Protein AF-A0A354NZ88-F1 (afdb_monomer)

Structure (mmCIF, N/CA/C/O backbone):
data_A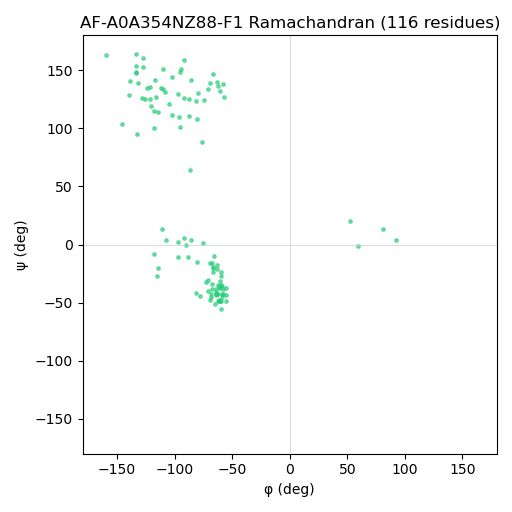F-A0A354NZ88-F1
#
_entry.id   AF-A0A354NZ88-F1
#
loop_
_atom_site.group_PDB
_atom_site.id
_atom_site.type_symbol
_atom_site.label_atom_id
_atom_site.label_alt_id
_atom_site.label_comp_id
_atom_site.label_asym_id
_atom_site.label_entity_id
_atom_site.label_seq_id
_atom_site.pdbx_PDB_ins_code
_atom_site.Cartn_x
_atom_site.Cartn_y
_atom_site.Cartn_z
_atom_site.occupancy
_atom_site.B_iso_or_equiv
_atom_site.auth_seq_id
_atom_site.auth_comp_id
_atom_site.auth_asym_id
_atom_site.auth_atom_id
_atom_site.pdbx_PDB_model_num
ATOM 1 N N . MET A 1 1 ? -25.219 6.470 -3.627 1.00 80.00 1 MET A N 1
ATOM 2 C CA . MET A 1 1 ? -24.367 7.67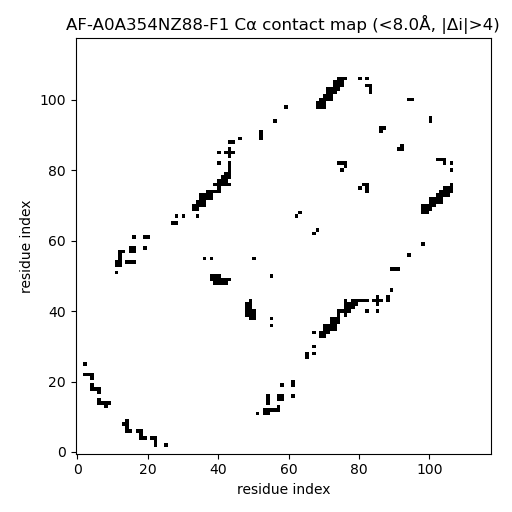5 -3.728 1.00 80.00 1 MET A CA 1
ATOM 3 C C . MET A 1 1 ? -22.988 7.241 -3.269 1.00 80.00 1 MET A C 1
ATOM 5 O O . MET A 1 1 ? -22.944 6.473 -2.321 1.00 80.00 1 MET A O 1
ATOM 9 N N . VAL A 1 2 ? -21.919 7.604 -3.975 1.00 85.00 2 VAL A N 1
ATOM 10 C CA . VAL A 1 2 ? -20.548 7.228 -3.584 1.00 85.00 2 VAL A CA 1
ATOM 11 C C . VAL A 1 2 ? -19.948 8.395 -2.816 1.00 85.00 2 VAL A C 1
ATOM 13 O O . VAL A 1 2 ? -20.023 9.528 -3.294 1.00 85.00 2 VAL A O 1
ATOM 16 N N . ASN A 1 3 ? -19.385 8.124 -1.643 1.00 92.81 3 ASN A N 1
ATOM 17 C CA . ASN A 1 3 ? -18.667 9.122 -0.865 1.00 92.81 3 ASN A CA 1
ATOM 18 C C . ASN A 1 3 ? -17.211 9.186 -1.325 1.00 92.81 3 ASN A C 1
ATOM 20 O O . ASN A 1 3 ? -16.593 8.172 -1.643 1.00 92.81 3 ASN A O 1
ATOM 24 N N . VAL A 1 4 ? -16.672 10.399 -1.373 1.00 94.81 4 VAL A N 1
ATOM 25 C CA . VAL A 1 4 ? -15.274 10.660 -1.716 1.00 94.81 4 VAL A CA 1
ATOM 26 C C . VAL A 1 4 ? -14.693 11.540 -0.622 1.00 94.81 4 VAL A C 1
ATOM 28 O O . VAL A 1 4 ? -15.240 12.606 -0.335 1.00 94.81 4 VAL A O 1
ATOM 31 N N . SER A 1 5 ? -13.585 11.111 -0.024 1.00 96.50 5 SER A N 1
ATOM 32 C CA . SER A 1 5 ? -12.828 11.913 0.933 1.00 96.50 5 SER A CA 1
ATOM 33 C C . SER A 1 5 ? -11.672 12.644 0.258 1.00 96.50 5 SER A C 1
ATOM 35 O O . SER A 1 5 ? -11.070 12.180 -0.710 1.00 96.50 5 SER A O 1
ATOM 37 N N . LEU A 1 6 ? -11.349 13.816 0.801 1.00 95.94 6 LEU A N 1
ATOM 38 C CA . LEU A 1 6 ? -10.170 14.585 0.439 1.00 95.94 6 LEU A CA 1
ATOM 39 C C . LEU A 1 6 ? -9.569 15.168 1.711 1.00 95.94 6 LEU A C 1
ATOM 41 O O . LEU A 1 6 ? -10.258 15.827 2.489 1.00 95.94 6 LEU A O 1
ATOM 45 N N . THR A 1 7 ? -8.273 14.959 1.900 1.00 96.44 7 THR A N 1
ATOM 46 C CA . THR A 1 7 ? -7.525 15.482 3.041 1.00 96.44 7 THR A CA 1
ATOM 47 C C . THR A 1 7 ? -6.294 16.239 2.570 1.00 96.44 7 THR A C 1
ATOM 49 O O . THR A 1 7 ? -5.818 16.090 1.443 1.00 96.44 7 THR A O 1
ATOM 52 N N . ARG A 1 8 ? -5.765 17.081 3.457 1.00 96.00 8 ARG A N 1
ATOM 53 C CA . ARG A 1 8 ? -4.453 17.702 3.305 1.00 96.00 8 ARG A CA 1
ATOM 54 C C . ARG A 1 8 ? -3.572 17.204 4.441 1.00 96.00 8 ARG A C 1
ATOM 56 O O . ARG A 1 8 ? -3.942 17.362 5.598 1.00 96.00 8 ARG A O 1
ATOM 63 N N . GLY A 1 9 ? -2.402 16.675 4.107 1.00 93.56 9 GLY A N 1
ATOM 64 C CA . GLY A 1 9 ? -1.374 16.293 5.072 1.00 93.56 9 GLY A CA 1
ATOM 65 C C . GLY A 1 9 ? 0.001 16.786 4.639 1.00 93.56 9 GLY A C 1
ATOM 66 O O . GLY A 1 9 ? 0.199 17.180 3.488 1.00 93.56 9 GLY A O 1
ATOM 67 N N . THR A 1 10 ? 0.946 16.790 5.574 1.00 95.94 10 THR A N 1
ATOM 68 C CA . THR A 1 10 ? 2.359 17.120 5.317 1.00 95.94 10 THR A CA 1
ATOM 69 C C . THR A 1 10 ? 3.232 15.883 5.125 1.00 95.94 10 THR A C 1
ATOM 71 O O . THR A 1 10 ? 4.369 16.007 4.678 1.00 95.94 10 THR A O 1
ATOM 74 N N . ALA A 1 11 ? 2.696 14.699 5.424 1.00 97.69 11 ALA A N 1
ATOM 75 C CA . ALA A 1 11 ? 3.326 13.406 5.209 1.00 97.69 11 ALA A CA 1
ATOM 76 C C . ALA A 1 11 ? 2.339 12.430 4.551 1.00 97.69 11 ALA A C 1
ATOM 78 O O . ALA A 1 11 ? 1.136 12.474 4.817 1.00 97.69 11 ALA A O 1
ATOM 79 N N . SER A 1 12 ? 2.853 11.526 3.712 1.00 97.19 12 SER A N 1
ATOM 80 C CA . SER A 1 12 ? 2.024 10.590 2.940 1.00 97.19 12 SER A CA 1
ATOM 81 C C . SER A 1 12 ? 1.175 9.674 3.822 1.00 97.19 12 SER A C 1
ATOM 83 O O . SER A 1 12 ? 0.027 9.416 3.477 1.00 97.19 12 SER A O 1
ATOM 85 N N . TYR A 1 13 ? 1.709 9.226 4.966 1.00 98.44 13 TYR A N 1
ATOM 86 C CA . TYR A 1 13 ? 0.960 8.404 5.923 1.00 98.44 13 TYR A CA 1
ATOM 87 C C . TYR A 1 13 ? -0.286 9.137 6.438 1.00 98.44 13 TYR A C 1
ATOM 89 O O . TYR A 1 13 ? -1.396 8.641 6.290 1.00 98.44 13 TYR A O 1
ATOM 97 N N . GLU A 1 14 ? -0.111 10.341 6.992 1.00 98.12 14 GLU A N 1
ATOM 98 C CA . GLU A 1 14 ? -1.200 11.120 7.598 1.00 98.12 14 GLU A CA 1
ATOM 99 C C . GLU A 1 14 ? -2.281 11.477 6.577 1.00 98.12 14 GLU A C 1
ATOM 101 O O . GLU A 1 14 ? -3.472 11.369 6.866 1.00 98.12 14 GLU A O 1
ATOM 106 N N . ALA A 1 15 ? -1.868 11.879 5.370 1.00 98.00 15 ALA A N 1
ATOM 107 C CA . ALA A 1 15 ? -2.796 12.226 4.302 1.00 98.00 15 ALA A CA 1
ATOM 108 C C . ALA A 1 15 ? -3.654 11.018 3.897 1.00 98.00 15 ALA A C 1
ATOM 110 O O . ALA A 1 15 ? -4.879 11.128 3.843 1.00 98.00 15 ALA A O 1
ATOM 111 N N . VAL A 1 16 ? -3.025 9.861 3.659 1.00 98.19 16 VAL A N 1
ATOM 112 C CA . VAL A 1 16 ? -3.728 8.644 3.232 1.00 98.19 16 VAL A CA 1
ATOM 113 C C . VAL A 1 16 ? -4.592 8.077 4.352 1.00 98.19 16 VAL A C 1
ATOM 115 O O . VAL A 1 16 ? -5.769 7.819 4.115 1.00 98.19 16 VAL A O 1
ATOM 118 N N . LYS A 1 17 ? -4.059 7.948 5.574 1.00 98.12 17 LYS A N 1
ATOM 119 C CA . LYS A 1 17 ? -4.817 7.432 6.721 1.00 98.12 17 LYS A CA 1
ATOM 120 C C . LYS A 1 17 ? -6.041 8.302 6.999 1.00 98.12 17 LYS A C 1
ATOM 122 O O . LYS A 1 17 ? -7.152 7.791 7.029 1.00 98.12 17 LYS A O 1
ATOM 127 N N . GLY A 1 18 ? -5.863 9.624 7.061 1.00 98.00 18 GLY A N 1
ATOM 128 C CA . GLY A 1 18 ? -6.976 10.548 7.271 1.00 98.00 18 GLY A CA 1
ATOM 129 C C . GLY A 1 18 ? -8.023 10.507 6.152 1.00 98.00 18 GLY A C 1
ATOM 130 O O . GLY A 1 18 ? -9.208 10.674 6.423 1.00 98.00 18 GLY A O 1
ATOM 131 N N . ALA A 1 19 ? -7.617 10.287 4.896 1.00 98.12 19 ALA A N 1
ATOM 132 C CA . ALA A 1 19 ? -8.571 10.130 3.800 1.00 98.12 19 ALA A CA 1
ATOM 133 C C . ALA A 1 19 ? -9.370 8.827 3.928 1.00 98.12 19 ALA A C 1
ATOM 135 O O . ALA A 1 19 ? -10.590 8.858 3.774 1.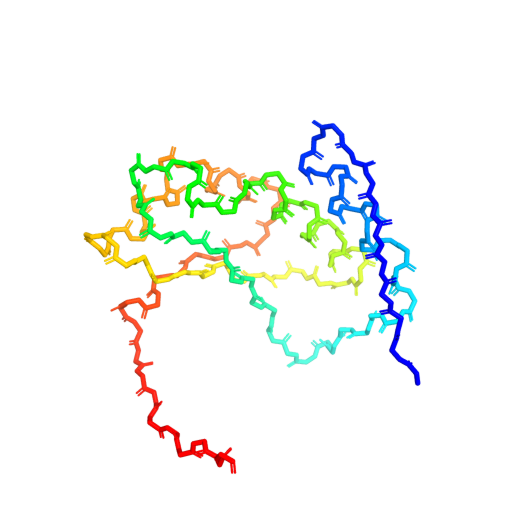00 98.12 19 ALA A O 1
ATOM 136 N N . LEU A 1 20 ? -8.711 7.709 4.238 1.00 97.88 20 LEU A N 1
ATOM 137 C CA . LEU A 1 20 ? -9.371 6.415 4.425 1.00 97.88 20 LEU A CA 1
ATOM 138 C C . LEU A 1 20 ? -10.329 6.428 5.621 1.00 97.88 20 LEU A C 1
ATOM 140 O O . LEU A 1 20 ? -11.448 5.940 5.500 1.00 97.88 20 LEU A O 1
ATOM 144 N N . ASP A 1 21 ? -9.948 7.061 6.731 1.00 97.44 21 ASP A N 1
ATOM 145 C CA . ASP A 1 21 ? -10.788 7.142 7.932 1.00 97.44 21 ASP A CA 1
ATOM 146 C C . ASP A 1 21 ? -12.118 7.867 7.668 1.00 97.44 21 ASP A C 1
ATOM 148 O O . ASP A 1 21 ? -13.159 7.459 8.178 1.00 97.44 21 ASP A O 1
ATOM 152 N N . LEU A 1 22 ? -12.119 8.901 6.817 1.00 97.56 22 LEU A N 1
ATOM 153 C CA . LEU A 1 22 ? -13.332 9.650 6.456 1.00 97.56 22 LEU A CA 1
ATOM 154 C C . LEU A 1 22 ? -14.354 8.839 5.648 1.00 97.56 22 LEU A C 1
ATOM 156 O O . LEU A 1 22 ? -15.527 9.203 5.640 1.00 97.56 22 LEU A O 1
ATOM 160 N N . ILE A 1 23 ? -13.916 7.785 4.958 1.00 96.94 23 ILE A N 1
ATOM 161 C CA . ILE A 1 23 ? -14.785 6.850 4.223 1.00 96.94 23 ILE A CA 1
ATOM 162 C C . ILE A 1 23 ? -14.810 5.471 4.883 1.00 96.94 23 ILE A C 1
ATOM 164 O O . ILE A 1 23 ? -15.262 4.506 4.275 1.00 96.94 23 ILE A O 1
ATOM 168 N N . GLY A 1 24 ? -14.311 5.351 6.117 1.00 96.62 24 GLY A N 1
ATOM 169 C CA . GLY A 1 24 ? -14.139 4.064 6.777 1.00 96.62 24 GLY A CA 1
ATOM 170 C C . GLY A 1 24 ? -15.438 3.269 6.833 1.00 96.62 24 GLY A C 1
ATOM 171 O O . GLY A 1 24 ? -15.433 2.084 6.515 1.00 96.62 24 GLY A O 1
ATOM 172 N N . ASP A 1 25 ? -16.556 3.914 7.157 1.00 95.56 25 ASP A N 1
ATOM 173 C CA . ASP A 1 25 ? -17.875 3.271 7.248 1.00 95.56 25 ASP A CA 1
ATOM 174 C C . ASP A 1 25 ? -18.417 2.778 5.894 1.00 95.56 25 ASP A C 1
ATOM 176 O O . ASP A 1 25 ? -19.269 1.892 5.864 1.00 95.56 25 ASP A O 1
ATOM 180 N N . ASP A 1 26 ? -17.897 3.301 4.780 1.00 95.50 26 ASP A N 1
ATOM 181 C CA . ASP A 1 26 ? -18.285 2.900 3.423 1.00 95.50 26 ASP A CA 1
ATOM 182 C C . ASP A 1 26 ? -17.460 1.715 2.892 1.00 95.50 26 ASP A C 1
ATOM 184 O O . ASP A 1 26 ? -17.780 1.157 1.839 1.00 95.50 26 ASP A O 1
ATOM 188 N N . VAL A 1 27 ? -16.384 1.336 3.591 1.00 93.75 27 VAL A N 1
ATOM 189 C CA . VAL A 1 27 ? -15.481 0.255 3.183 1.00 93.75 27 VAL A CA 1
ATOM 190 C C . VAL A 1 27 ? -15.768 -1.009 3.990 1.00 93.75 27 VAL A C 1
ATOM 192 O O . VAL A 1 27 ? -15.476 -1.087 5.191 1.00 93.75 27 VAL A O 1
ATOM 195 N N . ASP A 1 28 ? -16.290 -2.011 3.286 1.00 92.56 28 ASP A N 1
ATOM 196 C CA . ASP A 1 28 ? -16.467 -3.385 3.753 1.00 92.56 28 ASP A CA 1
ATOM 197 C C . ASP A 1 28 ? -15.486 -4.313 3.025 1.00 92.56 28 ASP A C 1
ATOM 199 O O . ASP A 1 28 ? -15.318 -4.217 1.805 1.00 92.56 28 ASP A O 1
ATOM 203 N N . ILE A 1 29 ? -14.813 -5.189 3.773 1.00 93.81 29 ILE A N 1
ATOM 204 C CA . ILE A 1 29 ? -13.804 -6.109 3.240 1.00 93.81 29 ILE A CA 1
ATOM 205 C C . ILE A 1 29 ? -14.293 -7.542 3.472 1.00 93.81 29 ILE A C 1
ATOM 207 O O . ILE A 1 29 ? -14.386 -7.956 4.629 1.00 93.81 29 ILE A O 1
ATOM 211 N N . PRO A 1 30 ? -14.581 -8.313 2.407 1.00 92.06 30 PRO A N 1
ATOM 212 C CA . PRO A 1 30 ? -14.960 -9.715 2.543 1.00 92.06 30 PRO A CA 1
ATOM 213 C C . PRO A 1 30 ? -13.875 -10.525 3.263 1.00 92.06 30 PRO A C 1
ATOM 215 O O . PRO A 1 30 ? -12.687 -10.378 2.972 1.00 92.06 30 PRO A O 1
ATOM 218 N N . ASP A 1 31 ? -14.280 -11.410 4.171 1.00 88.25 31 ASP A N 1
ATOM 219 C CA . ASP A 1 31 ? -13.376 -12.255 4.961 1.00 88.25 31 ASP A CA 1
ATOM 220 C C . ASP A 1 31 ? -12.870 -13.493 4.197 1.00 88.25 31 ASP A C 1
ATOM 222 O O . ASP A 1 31 ? -11.885 -14.116 4.598 1.00 88.25 31 ASP A O 1
ATOM 226 N N . ASP A 1 32 ? -13.515 -13.834 3.079 1.00 89.81 32 ASP A N 1
ATOM 227 C CA . ASP A 1 32 ? -13.240 -15.009 2.250 1.00 89.81 32 ASP A CA 1
ATOM 228 C C . ASP A 1 32 ? -12.340 -14.722 1.036 1.00 89.81 32 ASP A C 1
ATOM 230 O O . ASP A 1 32 ? -12.069 -15.624 0.234 1.00 89.81 32 ASP A O 1
ATOM 234 N N . ARG A 1 33 ? -11.862 -13.481 0.875 1.00 90.50 33 ARG A N 1
ATOM 235 C CA . ARG A 1 33 ? -11.029 -13.067 -0.263 1.00 90.50 33 ARG A CA 1
ATOM 236 C C . ARG A 1 33 ? -9.633 -12.618 0.170 1.00 90.50 33 ARG A C 1
ATOM 238 O O . ARG A 1 33 ? -9.489 -11.927 1.176 1.00 90.50 33 ARG A O 1
ATOM 245 N N . PRO A 1 34 ? -8.588 -12.952 -0.610 1.00 93.62 34 PRO A N 1
ATOM 246 C CA . PRO A 1 34 ? -7.266 -12.382 -0.394 1.00 93.62 34 PRO A CA 1
ATOM 247 C C . PRO A 1 34 ? -7.274 -10.876 -0.687 1.00 93.62 34 PRO A C 1
ATOM 249 O O . PRO A 1 34 ? -7.964 -10.414 -1.598 1.00 93.62 34 PRO A O 1
ATOM 252 N N . VAL A 1 35 ? -6.461 -10.124 0.058 1.00 96.88 35 VAL A N 1
ATOM 253 C CA . VAL A 1 35 ? -6.294 -8.680 -0.131 1.00 96.88 35 VAL A CA 1
ATOM 254 C C . VAL A 1 35 ? -4.961 -8.397 -0.811 1.00 96.88 35 VAL A C 1
ATOM 256 O O . VAL A 1 35 ? -3.889 -8.725 -0.299 1.00 96.88 35 VAL A O 1
ATOM 259 N N . LEU A 1 36 ? -5.046 -7.756 -1.972 1.00 97.19 36 LEU A N 1
ATOM 260 C CA . LEU A 1 36 ? -3.910 -7.345 -2.783 1.00 97.19 36 LEU A CA 1
ATOM 261 C C . LEU A 1 36 ? -3.807 -5.820 -2.792 1.00 97.19 36 LEU A C 1
ATOM 263 O O . LEU A 1 36 ? -4.797 -5.121 -3.000 1.00 97.19 36 LEU A O 1
ATOM 267 N N . ILE A 1 37 ? -2.594 -5.309 -2.604 1.00 97.75 37 ILE A N 1
ATOM 268 C CA . ILE A 1 37 ? -2.276 -3.884 -2.681 1.00 97.75 37 ILE A CA 1
ATOM 269 C C . ILE A 1 37 ? -1.342 -3.671 -3.868 1.00 97.75 37 ILE A C 1
ATOM 271 O O . ILE A 1 37 ? -0.199 -4.123 -3.859 1.00 97.75 37 ILE A O 1
ATOM 275 N N . LYS A 1 38 ? -1.810 -2.952 -4.890 1.00 97.62 38 LYS A N 1
ATOM 276 C CA . LYS A 1 38 ? -0.966 -2.558 -6.021 1.00 97.62 38 LYS A CA 1
ATOM 277 C C . LYS A 1 38 ? -0.255 -1.243 -5.708 1.00 97.62 38 LYS A C 1
ATOM 279 O O . LYS A 1 38 ? -0.893 -0.192 -5.658 1.00 97.62 38 LYS A O 1
ATOM 284 N N . ALA A 1 39 ? 1.059 -1.300 -5.519 1.00 96.62 39 ALA A N 1
ATOM 285 C CA . ALA A 1 39 ? 1.887 -0.122 -5.291 1.00 96.62 39 ALA A CA 1
ATOM 286 C C . ALA A 1 39 ? 2.497 0.353 -6.611 1.00 96.62 39 ALA A C 1
ATOM 288 O O . ALA A 1 39 ? 3.490 -0.207 -7.057 1.00 96.62 39 ALA A O 1
ATOM 289 N N . ASN A 1 40 ? 1.937 1.402 -7.216 1.00 96.94 40 ASN A N 1
ATOM 290 C CA . ASN A 1 40 ? 2.424 1.898 -8.502 1.00 96.94 40 ASN A CA 1
ATOM 291 C C . ASN A 1 40 ? 3.915 2.271 -8.436 1.00 96.94 40 ASN A C 1
ATOM 293 O O . ASN A 1 40 ? 4.296 3.106 -7.619 1.00 96.94 40 ASN A O 1
ATOM 297 N N . MET A 1 41 ? 4.732 1.731 -9.344 1.00 97.81 41 MET A N 1
ATOM 298 C CA . MET A 1 41 ? 6.155 2.055 -9.493 1.00 97.81 41 MET A CA 1
ATOM 299 C C . MET A 1 41 ? 6.538 1.984 -10.970 1.00 97.81 41 MET A C 1
ATOM 301 O O . MET A 1 41 ? 6.698 0.906 -11.529 1.00 97.81 41 MET A O 1
ATOM 305 N N . VAL A 1 42 ? 6.691 3.134 -11.628 1.00 96.62 42 VAL A N 1
ATOM 306 C CA . VAL A 1 42 ? 7.025 3.148 -13.066 1.00 96.62 42 VAL A CA 1
ATOM 307 C C . VAL A 1 42 ? 8.507 2.850 -13.288 1.00 96.62 42 VAL A C 1
ATOM 309 O O . VAL A 1 42 ? 8.849 2.062 -14.169 1.00 96.62 42 VAL A O 1
ATOM 312 N N . SER A 1 43 ? 9.380 3.469 -12.486 1.00 97.19 43 SER A N 1
ATOM 313 C CA . SER A 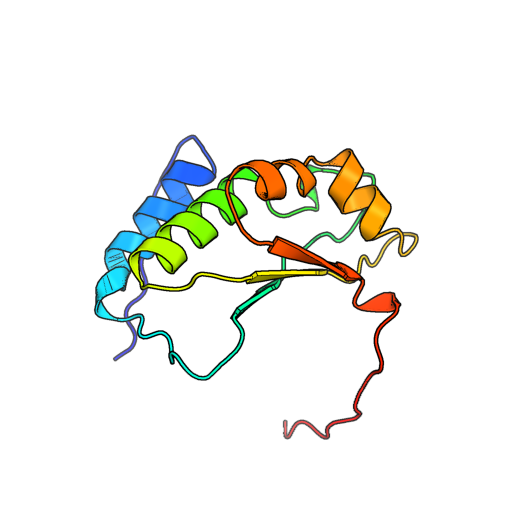1 43 ? 10.826 3.263 -12.534 1.00 97.19 43 SER A CA 1
ATOM 314 C C . SER A 1 43 ? 11.366 2.762 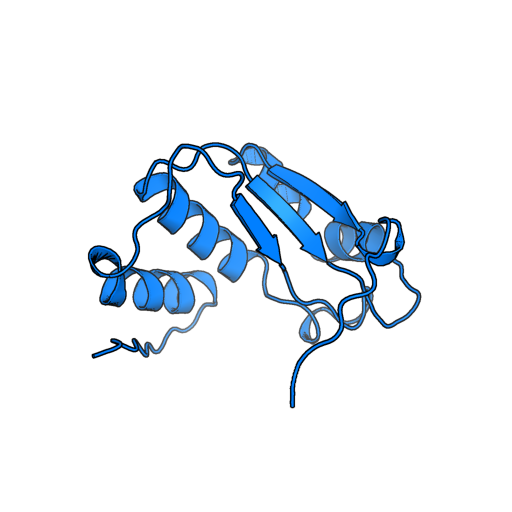-11.193 1.00 97.19 43 SER 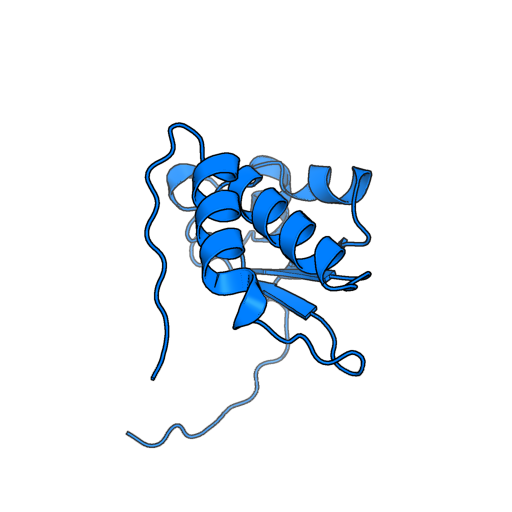A C 1
ATOM 316 O O . SER A 1 43 ? 11.204 3.445 -10.178 1.00 97.19 43 SER A O 1
ATOM 318 N N . PRO A 1 44 ? 12.088 1.627 -11.171 1.00 96.50 44 PRO A N 1
ATOM 319 C CA . PRO A 1 44 ? 12.684 1.081 -9.954 1.00 96.50 44 PRO A CA 1
ATOM 320 C C . PRO A 1 44 ? 13.931 1.851 -9.494 1.00 96.50 44 PRO A C 1
ATOM 322 O O . PRO A 1 44 ? 14.552 1.480 -8.497 1.00 96.50 44 PRO A O 1
ATOM 325 N N . THR A 1 45 ? 14.324 2.916 -10.203 1.00 97.19 45 THR A N 1
ATOM 326 C CA . THR A 1 45 ? 15.485 3.765 -9.882 1.00 97.19 45 THR A CA 1
ATOM 327 C C . THR A 1 45 ? 15.120 5.222 -9.584 1.00 97.19 45 THR A C 1
ATOM 329 O O . THR A 1 45 ? 15.971 5.970 -9.104 1.00 97.19 45 THR A O 1
ATOM 332 N N . VAL A 1 46 ? 13.861 5.629 -9.799 1.00 97.38 46 VAL A N 1
ATOM 333 C CA . VAL A 1 46 ? 13.351 6.976 -9.492 1.00 97.38 46 VAL A CA 1
ATOM 334 C C . VAL A 1 46 ? 12.238 6.884 -8.449 1.00 97.38 46 VAL A C 1
ATOM 336 O O . VAL A 1 46 ? 11.090 6.605 -8.786 1.00 97.38 46 VAL A O 1
ATOM 339 N N . GLU A 1 47 ? 12.557 7.169 -7.185 1.00 95.88 47 GLU A N 1
ATOM 340 C CA . GLU A 1 47 ? 11.627 7.009 -6.051 1.00 95.88 47 GLU A CA 1
ATOM 341 C C . GLU A 1 47 ? 10.338 7.837 -6.201 1.00 95.88 47 GLU A C 1
ATOM 343 O O . GLU A 1 47 ? 9.255 7.357 -5.888 1.00 95.88 47 GLU A O 1
ATOM 348 N N . LEU A 1 48 ? 10.415 9.043 -6.780 1.00 96.56 48 LEU A N 1
ATOM 349 C CA . LEU A 1 48 ? 9.237 9.889 -7.042 1.00 96.56 48 LEU A CA 1
ATOM 350 C C . LEU A 1 48 ? 8.263 9.305 -8.082 1.00 96.56 48 LEU A C 1
ATOM 352 O O . LEU A 1 48 ? 7.168 9.834 -8.253 1.00 96.56 48 LEU A O 1
ATOM 356 N N . SER A 1 49 ? 8.651 8.240 -8.788 1.00 96.31 49 SER A N 1
ATOM 357 C CA . SER A 1 49 ? 7.765 7.491 -9.688 1.00 96.31 49 SER A CA 1
ATOM 358 C C . SER A 1 49 ? 7.034 6.335 -8.994 1.00 96.31 49 SER A C 1
ATOM 360 O O . SER A 1 49 ? 6.258 5.627 -9.644 1.00 96.31 49 SER A O 1
ATOM 362 N N . ALA A 1 50 ? 7.293 6.139 -7.697 1.00 97.81 50 ALA A N 1
ATOM 363 C CA . ALA A 1 50 ? 6.723 5.089 -6.875 1.00 97.81 50 ALA A CA 1
ATOM 364 C C . ALA A 1 50 ? 5.734 5.648 -5.841 1.00 97.81 50 ALA A C 1
ATOM 366 O O . ALA A 1 50 ? 5.868 6.774 -5.356 1.00 97.81 50 ALA A O 1
ATOM 367 N N . THR A 1 51 ? 4.743 4.843 -5.459 1.00 98.31 51 THR A N 1
ATOM 368 C CA . THR A 1 51 ? 3.902 5.132 -4.297 1.00 98.31 51 THR A CA 1
ATOM 369 C C . THR A 1 51 ? 4.785 5.204 -3.039 1.00 98.31 51 THR A C 1
ATOM 371 O O . THR A 1 51 ? 5.603 4.319 -2.813 1.00 98.31 51 THR A O 1
ATOM 374 N N . PRO A 1 52 ? 4.673 6.228 -2.178 1.00 98.06 52 PRO A N 1
ATOM 375 C CA . PRO A 1 52 ? 5.485 6.272 -0.964 1.00 98.06 52 PRO A CA 1
ATOM 376 C C . PRO A 1 52 ? 5.181 5.086 -0.035 1.00 98.06 52 PRO A C 1
ATOM 378 O O . PRO A 1 52 ? 4.014 4.806 0.235 1.00 98.06 52 PRO A O 1
ATOM 381 N N . VAL A 1 53 ? 6.202 4.443 0.544 1.00 98.38 53 VAL A N 1
ATOM 382 C CA . VAL A 1 53 ? 6.016 3.315 1.490 1.00 98.38 53 VAL A CA 1
ATOM 383 C C . VAL A 1 53 ? 5.104 3.699 2.659 1.00 98.38 53 VAL A C 1
ATOM 385 O O . VAL A 1 53 ? 4.255 2.921 3.083 1.00 98.38 53 VAL A O 1
ATOM 388 N N . ALA A 1 54 ? 5.213 4.941 3.134 1.00 98.50 54 ALA A N 1
ATOM 389 C CA . ALA A 1 54 ? 4.359 5.494 4.181 1.00 98.50 54 ALA A CA 1
ATOM 390 C C . ALA A 1 54 ? 2.859 5.530 3.806 1.00 98.50 54 ALA A C 1
ATOM 392 O O . ALA A 1 54 ? 2.013 5.367 4.681 1.00 98.50 54 ALA A O 1
ATOM 393 N N . ALA A 1 55 ? 2.517 5.708 2.524 1.00 98.50 55 ALA A N 1
ATOM 394 C CA . ALA A 1 55 ? 1.131 5.633 2.049 1.00 98.50 55 ALA A CA 1
ATOM 395 C C . ALA A 1 55 ? 0.604 4.189 2.071 1.00 98.50 55 ALA A C 1
ATOM 397 O O . ALA A 1 55 ? -0.534 3.943 2.470 1.00 98.50 55 ALA A O 1
ATOM 398 N N . ILE A 1 56 ? 1.448 3.225 1.690 1.00 98.56 56 ILE A N 1
ATOM 399 C CA . ILE A 1 56 ? 1.111 1.801 1.774 1.00 98.56 56 ILE A CA 1
ATOM 400 C C . ILE A 1 56 ? 0.912 1.383 3.231 1.00 98.56 56 ILE A C 1
ATOM 402 O O . ILE A 1 56 ? -0.077 0.730 3.540 1.00 98.56 56 ILE A O 1
ATOM 406 N N . ARG A 1 57 ? 1.786 1.833 4.139 1.00 98.81 57 ARG A N 1
ATOM 407 C CA . ARG A 1 57 ? 1.653 1.601 5.583 1.00 98.81 57 ARG A CA 1
ATOM 408 C C . ARG A 1 57 ? 0.309 2.093 6.130 1.00 98.81 57 ARG A C 1
ATOM 410 O O . ARG A 1 57 ? -0.398 1.322 6.760 1.00 98.81 57 ARG A O 1
ATOM 417 N N . ALA A 1 58 ? -0.086 3.326 5.807 1.00 98.69 58 ALA A N 1
ATOM 418 C CA . ALA A 1 58 ? -1.395 3.862 6.193 1.00 98.69 58 ALA A CA 1
ATOM 419 C C . ALA A 1 58 ? -2.570 3.017 5.671 1.00 98.69 58 ALA A C 1
ATOM 421 O O . ALA A 1 58 ? -3.568 2.836 6.366 1.00 98.69 58 ALA A O 1
ATOM 422 N N . THR A 1 59 ? -2.442 2.492 4.449 1.00 98.56 59 THR A N 1
ATOM 423 C CA . THR A 1 59 ? -3.445 1.604 3.845 1.00 98.56 59 THR A CA 1
ATOM 424 C C . THR A 1 59 ? -3.504 0.258 4.570 1.00 98.56 59 THR A C 1
ATOM 426 O O . THR A 1 59 ? -4.594 -0.233 4.852 1.00 98.56 59 THR A O 1
ATOM 429 N N . LEU A 1 60 ? -2.349 -0.321 4.912 1.00 98.62 60 LEU A N 1
ATOM 430 C CA . LEU A 1 60 ? -2.254 -1.560 5.686 1.00 98.62 60 LEU A CA 1
ATOM 431 C C . LEU A 1 60 ? -2.882 -1.398 7.072 1.00 98.62 60 LEU A C 1
ATOM 433 O O . LEU A 1 60 ? -3.728 -2.208 7.429 1.00 98.62 60 LEU A O 1
ATOM 437 N N . ASP A 1 61 ? -2.547 -0.337 7.810 1.00 98.69 61 ASP A N 1
ATOM 438 C CA . ASP A 1 61 ? -3.117 -0.077 9.140 1.00 98.69 61 ASP A CA 1
ATOM 439 C C . ASP A 1 61 ? -4.643 0.046 9.089 1.00 98.69 61 ASP A C 1
ATOM 441 O O . ASP A 1 61 ? -5.352 -0.592 9.867 1.00 98.69 61 ASP A O 1
ATOM 445 N N . PHE A 1 62 ? -5.167 0.790 8.112 1.00 98.50 62 PHE A N 1
ATOM 446 C CA . PHE A 1 62 ? -6.607 0.888 7.884 1.00 98.50 62 PHE A CA 1
ATOM 447 C C . PHE A 1 62 ? -7.259 -0.476 7.598 1.00 98.50 62 PHE A C 1
ATOM 449 O O . PHE A 1 62 ? -8.320 -0.783 8.136 1.00 98.50 62 PHE A O 1
ATOM 456 N N . LEU A 1 63 ? -6.635 -1.327 6.781 1.00 97.69 63 LEU A N 1
ATOM 457 C CA . LEU A 1 63 ? -7.173 -2.656 6.470 1.00 97.69 63 LEU A CA 1
ATOM 458 C C . LEU A 1 63 ? -7.046 -3.636 7.649 1.00 97.69 63 LEU A C 1
ATOM 460 O O . LEU A 1 63 ? -7.924 -4.477 7.842 1.00 97.69 63 LEU A O 1
ATOM 464 N N . VAL A 1 64 ? -6.001 -3.511 8.471 1.00 97.44 64 VAL A N 1
ATOM 465 C CA . VAL A 1 64 ? -5.848 -4.274 9.721 1.00 97.44 64 VAL A CA 1
ATOM 466 C C . VAL A 1 64 ? -6.953 -3.916 10.713 1.00 97.44 64 VAL A C 1
ATOM 468 O O . VAL A 1 64 ? -7.549 -4.814 11.308 1.00 97.44 64 VAL A O 1
ATOM 471 N N . GLU A 1 65 ? -7.298 -2.632 10.850 1.00 97.00 65 GLU A N 1
ATOM 472 C CA . GLU A 1 65 ? -8.447 -2.185 11.655 1.00 97.00 65 GLU A CA 1
ATOM 473 C C . GLU A 1 65 ? -9.778 -2.774 11.152 1.00 97.00 65 GLU A C 1
ATOM 475 O O . GLU A 1 65 ? -10.701 -2.990 11.939 1.00 97.00 65 GLU A O 1
ATOM 480 N N . LYS A 1 66 ? -9.860 -3.102 9.856 1.00 95.94 66 LYS A N 1
ATOM 481 C CA . LYS A 1 66 ? -10.986 -3.805 9.220 1.00 95.94 66 LYS A CA 1
ATOM 482 C C . LYS A 1 66 ? -10.907 -5.334 9.316 1.00 95.94 66 LYS A C 1
ATOM 484 O O . LYS A 1 66 ? -11.779 -6.022 8.798 1.00 95.94 66 LYS A O 1
ATOM 489 N N . GLY A 1 67 ? -9.905 -5.875 10.007 1.00 95.50 67 GLY A N 1
ATOM 490 C CA . GLY A 1 67 ? -9.770 -7.307 10.280 1.00 95.50 67 GLY A CA 1
ATOM 491 C C . GLY A 1 67 ? -8.941 -8.090 9.261 1.00 95.50 67 GLY A C 1
ATOM 492 O O . GLY A 1 67 ? -8.813 -9.309 9.407 1.00 95.50 67 GLY A O 1
ATOM 493 N N . VAL A 1 68 ? -8.343 -7.427 8.266 1.00 97.06 68 VAL A N 1
ATOM 494 C CA . VAL A 1 68 ? -7.443 -8.076 7.303 1.00 97.06 68 VAL A CA 1
ATOM 495 C C . VAL A 1 68 ? -6.132 -8.446 7.993 1.00 97.06 68 VAL A C 1
ATOM 497 O O . VAL A 1 68 ? -5.555 -7.650 8.729 1.00 97.06 68 VAL A O 1
ATOM 500 N N . LYS A 1 69 ? -5.653 -9.672 7.762 1.00 95.62 69 LYS A N 1
ATOM 501 C CA . LYS A 1 69 ? -4.465 -10.213 8.450 1.00 95.62 69 LYS A CA 1
ATOM 502 C C . LYS A 1 69 ? -3.284 -10.499 7.538 1.00 95.62 69 LYS A C 1
ATOM 504 O O . LYS A 1 69 ? -2.161 -10.487 8.020 1.00 95.62 69 LYS A O 1
ATOM 509 N N . LYS A 1 70 ? -3.545 -10.786 6.263 1.00 97.00 70 LYS A N 1
ATOM 510 C CA . LYS A 1 70 ? -2.537 -11.169 5.277 1.00 97.00 70 LYS A CA 1
ATOM 511 C C . LYS A 1 70 ? -2.725 -10.347 4.015 1.00 97.00 70 LYS A C 1
ATOM 513 O O . LYS A 1 70 ? -3.857 -10.149 3.572 1.00 97.00 70 LYS A O 1
ATOM 518 N N . PHE A 1 71 ? -1.613 -9.920 3.436 1.00 98.25 71 PHE A N 1
ATOM 519 C CA . PHE A 1 71 ? -1.591 -9.052 2.271 1.00 98.25 71 PHE A CA 1
ATOM 520 C C . PHE A 1 71 ? -0.614 -9.563 1.216 1.00 98.25 71 PHE A C 1
ATOM 522 O O . PHE A 1 71 ? 0.411 -10.172 1.529 1.00 98.25 71 PHE A O 1
ATOM 529 N N . THR A 1 72 ? -0.889 -9.217 -0.036 1.00 98.44 72 THR A N 1
ATOM 530 C CA . THR A 1 72 ? 0.087 -9.314 -1.123 1.00 98.44 72 THR A CA 1
ATOM 531 C C . THR A 1 72 ? 0.298 -7.926 -1.713 1.00 98.44 72 THR A C 1
ATOM 533 O O . THR A 1 72 ? -0.644 -7.318 -2.218 1.00 98.44 72 THR A O 1
ATOM 536 N N . ILE A 1 73 ? 1.523 -7.408 -1.652 1.00 98.56 73 ILE A N 1
ATOM 537 C CA . ILE A 1 73 ? 1.902 -6.174 -2.343 1.00 98.56 73 ILE A CA 1
ATOM 538 C C . ILE A 1 73 ? 2.449 -6.537 -3.717 1.00 98.56 73 ILE A C 1
ATOM 540 O O . ILE A 1 73 ? 3.380 -7.334 -3.838 1.00 98.56 73 ILE A O 1
ATOM 544 N N . VAL A 1 74 ? 1.880 -5.933 -4.754 1.00 98.31 74 VAL A N 1
ATOM 545 C CA . VAL A 1 74 ? 2.230 -6.236 -6.141 1.00 98.31 74 VAL A CA 1
ATOM 546 C C . VAL A 1 74 ? 2.592 -4.989 -6.918 1.00 98.31 74 VAL A C 1
ATOM 548 O O . VAL A 1 74 ? 2.089 -3.898 -6.640 1.00 98.31 74 VAL A O 1
ATOM 551 N N . GLU A 1 75 ? 3.423 -5.177 -7.933 1.00 97.94 75 GLU A N 1
ATOM 552 C CA . GLU A 1 75 ? 3.648 -4.203 -8.994 1.00 97.94 75 GLU A CA 1
ATOM 553 C C . GLU A 1 75 ? 4.232 -4.892 -10.235 1.00 97.94 75 GLU A C 1
ATOM 555 O O . GLU A 1 75 ? 4.719 -6.010 -10.133 1.00 97.94 75 GLU A O 1
ATOM 560 N N . GLY A 1 76 ? 4.178 -4.247 -11.402 1.00 96.81 76 GLY A N 1
ATOM 561 C CA . GLY A 1 76 ? 4.931 -4.633 -12.593 1.00 96.81 76 GLY A CA 1
ATOM 562 C C . GLY A 1 76 ? 5.590 -3.388 -13.174 1.00 96.81 76 GLY A C 1
ATOM 563 O O . GLY A 1 76 ? 4.953 -2.626 -13.901 1.00 96.81 76 GLY A O 1
ATOM 564 N N . THR A 1 77 ? 6.853 -3.143 -12.813 1.00 96.06 77 THR A N 1
ATOM 565 C CA . THR A 1 77 ? 7.556 -1.922 -13.229 1.00 96.06 77 THR A CA 1
ATOM 566 C C . THR A 1 77 ? 7.718 -1.852 -14.743 1.00 96.06 77 THR A C 1
ATOM 568 O O . THR A 1 77 ? 8.016 -2.848 -15.405 1.00 96.06 77 THR A O 1
ATOM 571 N N . ALA A 1 78 ? 7.544 -0.653 -15.301 1.00 94.56 78 ALA A N 1
ATOM 572 C CA . ALA A 1 78 ? 7.648 -0.438 -16.742 1.00 94.56 78 ALA A CA 1
ATOM 573 C C . ALA A 1 78 ? 9.105 -0.293 -17.204 1.00 94.56 78 ALA A C 1
ATOM 575 O O . ALA A 1 78 ? 9.485 -0.811 -18.251 1.00 94.56 78 ALA A O 1
ATOM 576 N N . VAL A 1 79 ? 9.922 0.441 -16.442 1.00 89.94 79 VAL A N 1
ATOM 577 C CA . VAL A 1 79 ? 11.333 0.678 -16.773 1.00 89.94 79 VAL A CA 1
ATOM 578 C C . VAL A 1 79 ? 12.182 -0.449 -16.199 1.00 89.94 79 VAL A C 1
ATOM 580 O O . VAL A 1 79 ? 12.121 -0.720 -15.003 1.00 89.94 79 VAL A O 1
ATOM 583 N N . ASP A 1 80 ? 12.971 -1.088 -17.062 1.00 89.00 80 ASP A N 1
ATOM 584 C CA . ASP A 1 80 ? 13.917 -2.173 -16.754 1.00 89.00 80 ASP A CA 1
ATOM 585 C C . ASP A 1 80 ? 13.311 -3.443 -16.119 1.00 89.00 80 ASP A C 1
ATOM 587 O O . ASP A 1 80 ? 14.040 -4.400 -15.869 1.00 89.00 80 ASP A O 1
ATOM 591 N N . SER A 1 81 ? 11.996 -3.474 -15.872 1.00 91.75 81 SER A N 1
ATOM 592 C CA . SER A 1 81 ? 11.245 -4.593 -15.280 1.00 91.75 81 SER A CA 1
ATOM 593 C C . SER A 1 81 ? 11.808 -5.125 -13.946 1.00 91.75 81 SER A C 1
ATOM 595 O O . SER A 1 81 ? 11.496 -6.243 -13.548 1.00 91.75 81 SER A O 1
ATOM 597 N N . ASP A 1 82 ? 12.618 -4.337 -13.225 1.00 96.12 82 ASP A N 1
ATOM 598 C CA . ASP A 1 82 ? 13.210 -4.701 -11.926 1.00 96.12 82 ASP A CA 1
ATOM 599 C C . ASP A 1 82 ? 12.265 -4.358 -10.760 1.00 96.12 82 ASP A C 1
ATOM 601 O O . ASP A 1 82 ? 12.536 -3.482 -9.934 1.00 96.12 82 ASP A O 1
ATOM 605 N N . THR A 1 83 ? 11.103 -5.013 -10.697 1.00 97.88 83 THR A N 1
ATOM 606 C CA . THR A 1 83 ? 10.115 -4.754 -9.637 1.00 97.88 83 THR A CA 1
ATOM 607 C C . THR A 1 83 ? 10.674 -5.068 -8.248 1.00 97.88 83 THR A C 1
ATOM 609 O O . THR A 1 83 ? 10.580 -4.245 -7.335 1.00 97.88 83 THR A O 1
ATOM 612 N N . MET A 1 84 ? 11.297 -6.237 -8.078 1.00 98.00 84 MET A N 1
ATOM 613 C CA . MET A 1 84 ? 11.797 -6.680 -6.773 1.00 98.00 84 MET A CA 1
ATOM 614 C C .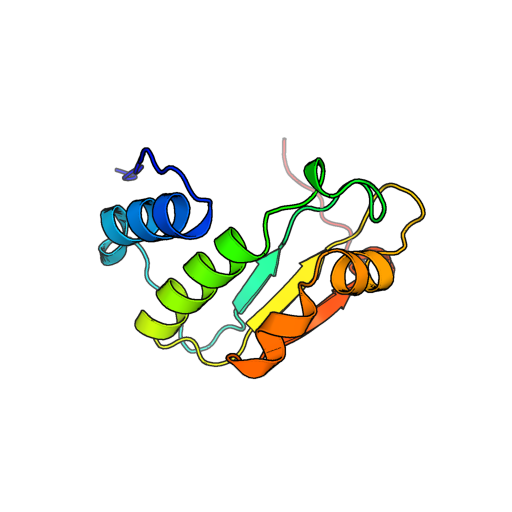 MET A 1 84 ? 12.967 -5.827 -6.272 1.00 98.00 84 MET A C 1
ATOM 616 O O . MET A 1 84 ? 13.018 -5.500 -5.082 1.00 98.00 84 MET A O 1
ATOM 620 N N . GLY A 1 85 ? 13.875 -5.410 -7.160 1.00 97.94 85 GLY A N 1
ATOM 621 C CA . GLY A 1 85 ? 14.927 -4.461 -6.811 1.00 97.94 85 GLY A CA 1
ATOM 622 C C . GLY A 1 85 ? 14.372 -3.073 -6.495 1.00 97.94 85 GLY A C 1
ATOM 623 O O . GLY A 1 85 ? 14.871 -2.428 -5.575 1.00 97.94 85 GLY A O 1
ATOM 624 N N . GLY A 1 86 ? 13.300 -2.635 -7.165 1.00 98.00 86 GLY A N 1
ATOM 625 C CA . GLY A 1 86 ? 12.558 -1.423 -6.805 1.00 98.00 86 GLY A CA 1
ATOM 626 C C . GLY A 1 86 ? 11.966 -1.484 -5.391 1.00 98.00 86 GLY A C 1
ATOM 627 O O . GLY A 1 86 ? 12.214 -0.587 -4.582 1.00 98.00 86 GLY A O 1
ATOM 628 N N . PHE A 1 87 ? 11.280 -2.580 -5.039 1.00 98.50 87 PHE A N 1
ATOM 629 C CA . PHE A 1 87 ? 10.766 -2.787 -3.678 1.00 98.50 87 PHE A CA 1
ATOM 630 C C . PHE A 1 87 ? 11.873 -2.745 -2.623 1.00 98.50 87 PHE A C 1
ATOM 632 O O . PHE A 1 87 ? 11.704 -2.120 -1.573 1.00 98.50 87 PHE A O 1
ATOM 639 N N . GLN A 1 88 ? 13.019 -3.373 -2.897 1.00 98.44 88 GLN A N 1
ATOM 640 C CA . GLN A 1 88 ? 14.166 -3.322 -1.997 1.00 98.44 88 GLN A CA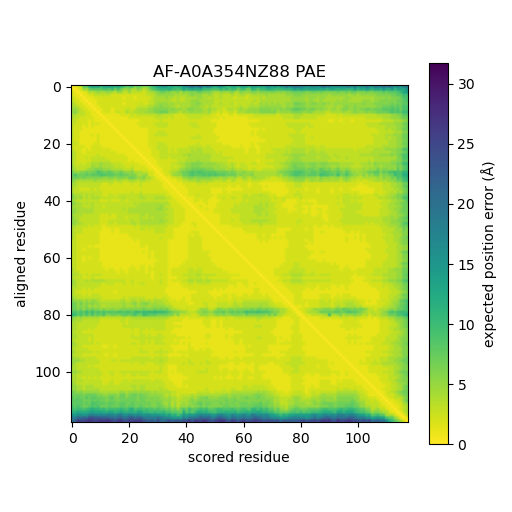 1
ATOM 641 C C . GLN A 1 88 ? 14.724 -1.898 -1.873 1.00 98.44 88 GLN A C 1
ATOM 643 O O . GLN A 1 88 ? 14.907 -1.402 -0.762 1.00 98.44 88 GLN A O 1
ATOM 648 N N . ARG A 1 89 ? 14.991 -1.238 -3.005 1.00 98.06 89 ARG A N 1
ATOM 649 C CA . ARG A 1 89 ? 15.655 0.070 -3.074 1.00 98.06 89 ARG A CA 1
ATOM 650 C C . ARG A 1 89 ? 14.841 1.177 -2.417 1.00 98.06 89 ARG A C 1
ATOM 652 O O . ARG A 1 89 ? 15.425 2.035 -1.766 1.00 98.06 89 ARG A O 1
ATOM 659 N N . PHE A 1 90 ? 13.519 1.144 -2.566 1.00 98.31 90 PHE A N 1
ATOM 660 C CA . PHE A 1 90 ? 12.618 2.143 -1.985 1.00 98.31 90 PHE A CA 1
ATOM 661 C C . PHE A 1 90 ? 12.097 1.753 -0.594 1.00 98.31 90 PHE A C 1
ATOM 663 O O . PHE A 1 90 ? 11.263 2.452 -0.031 1.00 98.31 90 PHE A O 1
ATOM 670 N N . GLY A 1 91 ? 12.586 0.652 -0.013 1.00 98.38 91 GLY A N 1
ATOM 671 C CA . GLY A 1 91 ? 12.328 0.306 1.387 1.00 98.38 91 GLY A CA 1
ATOM 672 C C . GLY A 1 91 ? 10.985 -0.372 1.665 1.00 98.38 91 GLY A C 1
ATOM 673 O O . GLY A 1 91 ? 10.611 -0.514 2.828 1.00 98.38 91 GLY A O 1
ATOM 674 N N . TYR A 1 92 ? 10.270 -0.846 0.643 1.00 98.56 92 TYR A N 1
ATOM 675 C CA . TYR A 1 92 ? 8.981 -1.527 0.812 1.00 98.56 92 TYR A CA 1
ATOM 676 C C . TYR A 1 92 ? 9.082 -2.779 1.685 1.00 98.56 92 TYR A C 1
ATOM 678 O O . TYR A 1 92 ? 8.176 -3.075 2.457 1.00 98.56 92 TYR A O 1
ATOM 686 N N . PHE A 1 93 ? 10.200 -3.503 1.607 1.00 98.69 93 PHE A N 1
ATOM 687 C CA . PHE A 1 93 ? 10.403 -4.728 2.382 1.00 98.69 93 PHE A CA 1
ATOM 688 C C . PHE A 1 93 ? 10.412 -4.523 3.900 1.00 98.69 93 PHE A C 1
ATOM 690 O O . PHE A 1 93 ? 10.173 -5.497 4.611 1.00 98.69 93 PHE A O 1
ATOM 697 N N . SER A 1 94 ? 10.607 -3.291 4.385 1.00 98.38 94 SER A N 1
ATOM 698 C CA . SER A 1 94 ? 10.452 -2.962 5.811 1.00 98.38 94 SER A CA 1
ATOM 699 C C . SER A 1 94 ? 9.040 -3.243 6.336 1.00 98.38 94 SER A C 1
ATOM 701 O O . SER A 1 94 ? 8.868 -3.517 7.515 1.00 98.38 94 SER A O 1
ATOM 703 N N . LEU A 1 95 ? 8.020 -3.264 5.468 1.00 98.62 95 LEU A N 1
ATOM 704 C CA . LEU A 1 95 ? 6.646 -3.589 5.862 1.00 98.62 95 LEU A CA 1
ATOM 705 C C . LEU A 1 95 ? 6.509 -5.029 6.393 1.00 98.62 95 LEU A C 1
ATOM 707 O O . LEU A 1 95 ? 5.588 -5.308 7.149 1.00 98.62 95 LEU A O 1
ATOM 711 N N . ARG A 1 96 ? 7.435 -5.942 6.068 1.00 98.31 96 ARG A N 1
ATOM 712 C CA . ARG A 1 96 ? 7.418 -7.308 6.626 1.00 98.31 96 ARG A CA 1
ATOM 713 C C . ARG A 1 96 ? 7.710 -7.362 8.127 1.00 98.31 96 ARG A C 1
ATOM 715 O O . ARG A 1 96 ? 7.493 -8.401 8.738 1.00 98.31 96 ARG A O 1
ATOM 722 N N . GLU A 1 97 ? 8.249 -6.291 8.704 1.00 98.06 97 GLU A N 1
ATOM 723 C CA . GLU A 1 97 ? 8.552 -6.230 10.138 1.00 98.06 97 GLU A CA 1
ATOM 724 C C . GLU A 1 97 ? 7.272 -6.138 10.980 1.00 98.06 97 GLU A C 1
ATOM 726 O O . GLU A 1 97 ? 7.227 -6.685 12.081 1.00 98.06 97 GLU A O 1
ATOM 731 N N . ASP A 1 98 ? 6.225 -5.513 10.432 1.00 98.31 98 ASP A N 1
ATOM 732 C CA . ASP A 1 98 ? 4.986 -5.202 11.153 1.00 98.31 98 ASP A CA 1
ATOM 733 C C . ASP A 1 98 ? 3.756 -5.956 10.614 1.00 98.31 98 ASP A C 1
ATOM 735 O O . ASP A 1 98 ? 2.758 -6.090 11.324 1.00 98.31 98 ASP A O 1
ATOM 739 N N . TYR A 1 99 ? 3.806 -6.459 9.373 1.00 98.50 99 TYR A N 1
ATOM 740 C CA . TYR A 1 99 ? 2.658 -7.059 8.683 1.00 98.50 99 TYR A CA 1
ATOM 741 C C . TYR A 1 99 ? 3.010 -8.400 8.013 1.00 98.50 99 TYR A C 1
ATOM 743 O O . TYR A 1 99 ? 4.114 -8.583 7.494 1.00 98.50 99 TYR A O 1
ATOM 751 N N . ASP A 1 100 ? 2.037 -9.317 7.938 1.00 98.19 100 ASP A N 1
ATOM 752 C CA . ASP A 1 100 ? 2.132 -10.537 7.120 1.00 98.19 100 ASP A CA 1
ATOM 753 C C . ASP A 1 100 ? 1.909 -10.186 5.638 1.00 98.19 100 ASP A C 1
ATOM 755 O O . ASP A 1 100 ? 0.778 -10.134 5.142 1.00 98.19 100 ASP A O 1
ATOM 759 N N . VAL A 1 101 ? 3.009 -9.845 4.959 1.00 98.25 101 VAL A N 1
ATOM 760 C CA . VAL A 1 101 ? 3.015 -9.336 3.583 1.00 98.25 101 VAL A CA 1
ATOM 761 C C . VAL A 1 101 ? 3.929 -10.166 2.687 1.00 98.25 101 VAL A C 1
ATOM 763 O O . VAL A 1 101 ? 5.143 -10.267 2.898 1.00 98.25 101 VAL A O 1
ATOM 766 N N . GLU A 1 102 ? 3.354 -10.656 1.594 1.00 98.25 102 GLU A N 1
ATOM 767 C CA . GLU A 1 102 ? 4.088 -11.193 0.450 1.00 98.25 102 GLU A CA 1
ATOM 768 C C . GLU A 1 102 ? 4.290 -10.111 -0.620 1.00 98.25 102 GLU A C 1
ATOM 770 O O . GLU A 1 102 ? 3.484 -9.193 -0.748 1.00 98.25 102 GLU A O 1
ATOM 775 N N . PHE A 1 103 ? 5.376 -10.210 -1.390 1.00 98.38 103 PHE A N 1
ATOM 776 C CA . PHE A 1 103 ? 5.677 -9.282 -2.485 1.00 98.38 103 PHE A CA 1
ATOM 777 C C . PHE A 1 103 ? 5.783 -10.049 -3.792 1.00 98.38 103 PHE A C 1
ATOM 779 O O . PHE A 1 103 ? 6.448 -11.086 -3.826 1.00 98.38 103 PHE A O 1
ATOM 786 N N . MET A 1 104 ? 5.172 -9.523 -4.849 1.00 97.81 104 MET A N 1
ATOM 787 C CA . MET A 1 104 ? 5.101 -10.197 -6.140 1.00 97.81 104 MET A CA 1
ATOM 788 C C . MET A 1 104 ? 5.331 -9.230 -7.302 1.00 97.81 104 MET A C 1
ATOM 790 O O . MET A 1 104 ? 4.863 -8.090 -7.290 1.00 97.81 104 MET A O 1
ATOM 794 N N . ASP A 1 105 ? 6.064 -9.717 -8.300 1.00 97.44 105 ASP A N 1
ATOM 795 C CA . ASP A 1 105 ? 6.317 -9.027 -9.559 1.00 97.44 105 ASP A CA 1
ATOM 796 C C . ASP A 1 105 ? 5.325 -9.503 -10.622 1.00 97.44 105 ASP A C 1
ATOM 798 O O . ASP A 1 105 ? 5.407 -10.634 -11.098 1.00 97.44 105 ASP A O 1
ATOM 802 N N . LEU A 1 106 ? 4.402 -8.625 -11.006 1.00 96.12 106 LEU A N 1
ATOM 803 C CA . LEU A 1 106 ? 3.393 -8.894 -12.026 1.00 96.12 106 LEU A CA 1
ATOM 804 C C . LEU 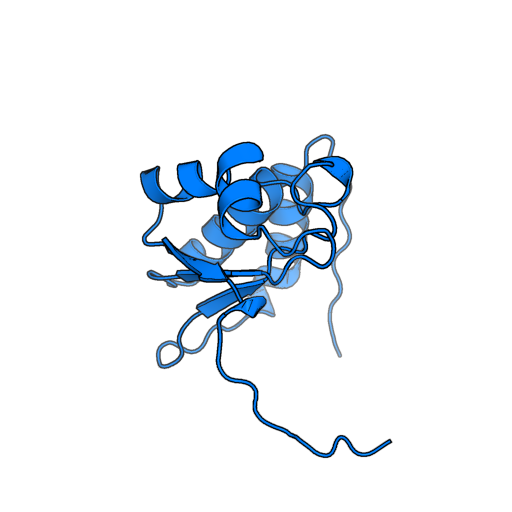A 1 106 ? 4.004 -9.075 -13.421 1.00 96.12 106 LEU A C 1
ATOM 806 O O . LEU A 1 106 ? 3.369 -9.684 -14.273 1.00 96.12 106 LEU A O 1
ATOM 810 N N . ASN A 1 107 ? 5.233 -8.599 -13.668 1.00 94.94 107 ASN A N 1
ATOM 811 C CA . ASN A 1 107 ? 5.929 -8.871 -14.931 1.00 94.94 107 ASN A CA 1
ATOM 812 C C . ASN A 1 107 ? 6.352 -10.343 -15.069 1.00 94.94 107 ASN A C 1
ATOM 814 O O . ASN A 1 107 ? 6.709 -10.770 -16.165 1.00 94.94 107 ASN A O 1
ATOM 818 N N . GLN A 1 108 ? 6.359 -11.100 -13.967 1.00 94.50 108 GLN A N 1
ATOM 819 C CA . GLN A 1 108 ? 6.706 -12.523 -13.931 1.00 94.50 108 GLN A CA 1
ATOM 820 C C . GLN A 1 108 ? 5.479 -13.422 -13.716 1.00 94.50 108 GLN A C 1
ATOM 822 O O . GLN A 1 108 ? 5.644 -14.629 -13.551 1.00 94.50 108 GLN A O 1
ATOM 827 N N . ASP A 1 109 ? 4.276 -12.845 -13.678 1.00 93.31 109 ASP A N 1
ATOM 828 C CA . ASP A 1 109 ? 3.032 -13.585 -13.480 1.00 93.31 109 ASP A CA 1
ATOM 829 C C . ASP A 1 109 ? 2.393 -13.995 -14.811 1.00 93.31 109 ASP A C 1
ATOM 831 O O . ASP A 1 109 ? 2.635 -13.394 -15.864 1.00 93.31 109 ASP A O 1
ATOM 835 N N . ASP A 1 110 ? 1.539 -15.011 -14.753 1.00 93.75 110 ASP A N 1
ATOM 836 C CA . ASP A 1 110 ? 0.726 -15.406 -15.893 1.00 93.75 110 ASP A CA 1
ATOM 837 C C . ASP A 1 110 ? -0.332 -14.333 -16.184 1.00 93.75 110 ASP A C 1
ATOM 839 O O . ASP A 1 110 ? -0.989 -13.793 -15.293 1.00 93.75 110 ASP A O 1
ATOM 843 N N . SER A 1 111 ? -0.543 -14.041 -17.468 1.00 90.94 111 SER A N 1
ATOM 844 C CA . SER A 1 111 ? -1.594 -13.119 -17.901 1.00 90.94 111 SER A CA 1
ATOM 845 C C . SER A 1 111 ? -2.799 -13.875 -18.448 1.00 90.94 111 SER A C 1
ATOM 847 O O . SER A 1 111 ? -2.674 -14.895 -19.128 1.00 90.94 111 SER A O 1
ATOM 849 N N . VAL A 1 112 ? -3.989 -13.341 -18.178 1.00 92.81 112 VAL A N 1
ATOM 850 C CA . VAL A 1 112 ? -5.235 -13.789 -18.801 1.00 92.81 112 VAL A CA 1
ATOM 851 C C . VAL A 1 112 ? -5.709 -12.731 -19.788 1.00 92.81 112 VAL A C 1
ATOM 853 O O . VAL A 1 112 ? -5.763 -11.544 -19.472 1.00 92.81 112 VAL A O 1
ATOM 856 N N . ILE A 1 113 ? -6.048 -13.160 -21.002 1.00 91.44 113 ILE A N 1
ATOM 857 C CA . ILE A 1 113 ? -6.640 -12.275 -22.006 1.00 91.44 113 ILE A CA 1
ATOM 858 C C . ILE A 1 113 ? -8.129 -12.168 -21.699 1.00 91.44 113 ILE A C 1
ATOM 860 O O . ILE A 1 113 ? -8.832 -13.178 -21.652 1.00 91.44 113 ILE A O 1
ATOM 864 N N . PHE A 1 114 ? -8.603 -10.943 -21.504 1.00 91.12 114 PHE A N 1
ATOM 865 C CA . PHE A 1 114 ? -10.013 -10.645 -21.309 1.00 91.12 114 PHE A CA 1
ATOM 866 C C . PHE A 1 114 ? -10.462 -9.626 -22.356 1.00 91.12 114 PHE A C 1
ATOM 868 O O . PHE A 1 114 ? -9.767 -8.640 -22.598 1.00 91.12 114 PHE A O 1
ATOM 875 N N . GLU A 1 115 ? -11.612 -9.858 -22.986 1.00 91.38 115 GLU A N 1
ATOM 876 C CA . GLU A 1 115 ? -12.243 -8.854 -23.844 1.00 91.38 115 GLU A CA 1
ATOM 877 C C . GLU A 1 115 ? -12.995 -7.857 -22.958 1.00 91.38 115 GLU A C 1
ATOM 879 O O . GLU A 1 115 ? -14.025 -8.180 -22.364 1.00 91.38 115 GLU A O 1
ATOM 884 N N . CYS A 1 116 ? -12.468 -6.640 -22.845 1.00 85.69 116 CYS A N 1
ATOM 885 C CA . CYS A 1 116 ? -13.198 -5.533 -22.238 1.00 85.69 116 CYS A CA 1
ATOM 886 C C . CYS A 1 116 ? -14.177 -4.960 -23.272 1.00 85.69 116 CYS A C 1
ATOM 888 O O . CYS A 1 116 ? -13.785 -4.684 -24.404 1.00 85.69 116 CYS A O 1
ATOM 890 N N . LEU A 1 117 ? -15.444 -4.793 -22.887 1.00 77.06 117 LEU A N 1
ATOM 891 C CA . LEU A 1 117 ? -16.418 -4.051 -23.689 1.00 77.06 117 LEU A CA 1
ATOM 892 C C . LEU A 1 117 ? -16.111 -2.553 -23.558 1.00 77.06 117 LEU A C 1
ATOM 894 O O . LEU A 1 117 ? -16.064 -2.052 -22.432 1.00 77.06 117 LEU A O 1
ATOM 898 N N . ASP A 1 118 ? -15.903 -1.883 -24.692 1.00 63.19 118 ASP A N 1
ATOM 899 C CA . ASP A 1 118 ? -15.941 -0.415 -24.801 1.00 63.19 118 ASP A CA 1
ATOM 900 C C . ASP A 1 118 ? -17.372 0.125 -24.620 1.00 63.19 118 ASP A C 1
ATOM 902 O O . ASP A 1 118 ? -18.328 -0.518 -25.124 1.00 63.19 118 ASP A O 1
#

Mean predicted aligned error: 3.42 Å

Solvent-accessible surface area (backbone atoms only — not comparable to full-atom values): 7128 Å² total; per-residue (Å²): 136,85,88,82,65,82,62,85,57,96,46,57,29,61,24,44,34,55,23,49,60,74,44,42,93,80,63,82,74,70,89,91,56,88,46,74,45,77,50,55,36,46,33,52,86,43,69,91,49,33,60,56,54,47,33,52,49,26,51,48,53,56,40,40,79,68,67,54,71,59,40,36,41,33,36,58,25,71,45,90,59,40,32,67,60,19,37,55,73,67,50,47,65,62,51,52,79,83,40,56,60,47,79,49,46,54,78,78,51,91,84,81,92,74,90,78,84,130

Foldseek 3Di:
DDDFFFDDDPDLLCRLLVRCVVCLVVDADDPPDAAEAEWQAQDLVDLVRTRQLSNVVSVVVSVVVNVHAAYEYEYQHNPPRPQVSSCVVRVNCVVVVPGRYHYDHPVPDDDDDDDDDD

Sequence (118 aa):
MVNVSLTRGTASYEAVKGALDLIGDDVDIPDDRPVLIKANMVSPTVELSATPVAAIRATLDFLVEKGVKKFTIVEGTAVDSDTMGGFQRFGYFSLREDYDVEFMDLNQDDSVIFECLD

Nearest PDB structures (foldseek):
  5b3h-assembly1_A  TM=5.432E-01  e=3.244E-01  Arabidopsis thaliana
  5kmq-assembly2_C  TM=3.369E-01  e=1.186E-01  Caldalkalibacillus thermarum TA2.A1
  5kmp-assembly1_A  TM=3.384E-01  e=2.319E-01  Caldalkalibacillus thermarum TA2.A1
  5kms-assembly2_D  TM=3.346E-01  e=4.536E-01  Caldalkalibacillus thermarum TA2.A1
  6lyh-assembly1_C-2  TM=3.988E-01  e=2.427E+00  Camellia sinensis var. assamica

Radius of gyration: 15.4 Å; Cα contacts (8 Å, |Δi|>4): 157; chains: 1; bounding box: 40×33×36 Å

Secondary structure (DSSP, 8-state):
---------SSHHHHHHHHHHHTGGG----TTS-EEEE--BS-TT-GGGB--HHHHHHHHHHHHHTT--EEEEEE--SSTT-HHHHHHHTTGGGGGGTSEEEEEEGGGSPP-------

pLDDT: mean 95.68, std 4.71, range [63.19, 98.81]